Protein AF-K1SWP7-F1 (afdb_monomer_lite)

Organism: NCBI:txid408170

pLDDT: mean 87.49, std 9.08, range [54.44, 95.94]

Secondary structure (DSSP, 8-state):
--HHHHHHHHHHHHHHHHHHHHHHHHHHHHHHHHHTT--HHHHHHHHHHHHHHHHHHHHHHHHHHHTT---HHHHHHHHHHHHHHHHHTGGG-

Foldseek 3Di:
DDPVVVLVVVLLVVLLVLLQVLLVVVVVVVVVCVVDVDDPVRVVVVVVVSVVVSVVSLQVSCCPSPVSDDDVSSVCSSVVSNVVCCVVPVVPD

Radius of gyration: 15.51 Å; chains: 1; bounding box: 34×25×42 Å

InterPro domains:
  IPR019074 Spore cortex biosynthesis protein, YabQ [PF09578] (12-88)
  IPR019074 Spore cortex biosynthesis protein, YabQ [TIGR02893] (5-90)

Sequence (93 aa):
MSPAINEELLVLAMCAYGGLVLMVCYDAIRIFRRVFRASIIRVIVEDVIFWTVAALFIFQIFFKYNYGRPRYYGVIAVLGTMALFEWLVGKRV

Structure (mmCIF, N/CA/C/O backbone):
data_AF-K1SWP7-F1
#
_entry.id   AF-K1SWP7-F1
#
loop_
_atom_site.group_PDB
_atom_site.id
_atom_site.type_symbol
_atom_site.label_atom_id
_atom_site.label_alt_id
_atom_site.label_comp_id
_atom_site.label_asym_id
_atom_site.label_entity_id
_atom_site.label_seq_id
_atom_site.pdbx_PDB_ins_code
_atom_site.Cartn_x
_atom_site.Cartn_y
_atom_site.Cartn_z
_atom_site.occupancy
_atom_site.B_iso_or_equiv
_atom_site.auth_seq_id
_atom_site.auth_comp_id
_atom_site.auth_asym_id
_atom_site.auth_atom_id
_atom_site.pdbx_PDB_model_num
ATOM 1 N N . MET A 1 1 ? 17.456 7.402 -24.526 1.00 58.97 1 MET A N 1
ATOM 2 C CA . MET A 1 1 ? 17.568 6.323 -23.515 1.00 58.97 1 MET A CA 1
ATOM 3 C C . MET A 1 1 ? 17.073 5.023 -24.129 1.00 58.97 1 MET A C 1
ATOM 5 O O . MET A 1 1 ? 16.260 5.107 -25.043 1.00 58.97 1 MET A O 1
ATOM 9 N N . SER A 1 2 ? 17.588 3.856 -23.716 1.00 84.31 2 SER A N 1
ATOM 10 C CA . SER A 1 2 ? 17.151 2.588 -24.320 1.00 84.31 2 SER A CA 1
ATOM 11 C C . SER A 1 2 ? 15.681 2.301 -23.957 1.00 84.31 2 SER A C 1
ATOM 13 O O . SER A 1 2 ? 15.275 2.602 -22.830 1.00 84.31 2 SER A O 1
ATOM 15 N N . PRO A 1 3 ? 14.874 1.732 -24.871 1.00 82.44 3 PRO A N 1
AT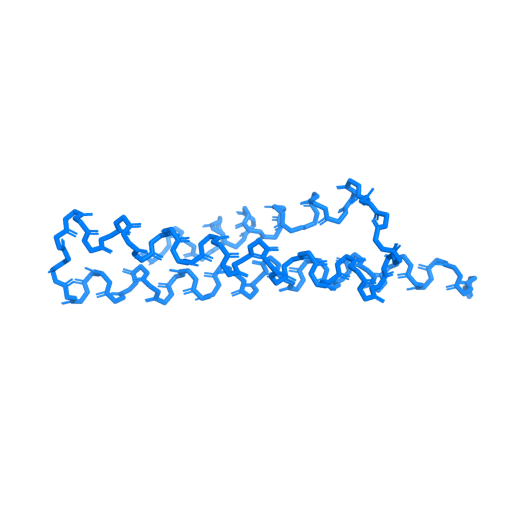OM 16 C CA . PRO A 1 3 ? 13.473 1.399 -24.596 1.00 82.44 3 PRO A CA 1
ATOM 17 C C . PRO A 1 3 ? 13.304 0.500 -23.365 1.00 82.44 3 PRO A C 1
ATOM 19 O O . PRO A 1 3 ? 12.409 0.726 -22.558 1.00 82.44 3 PRO A O 1
ATOM 22 N N . ALA A 1 4 ? 14.232 -0.440 -23.165 1.00 82.19 4 ALA A N 1
ATOM 23 C CA . ALA A 1 4 ? 14.230 -1.343 -22.019 1.00 82.19 4 ALA A CA 1
ATOM 24 C C . ALA A 1 4 ? 14.345 -0.595 -20.679 1.00 82.19 4 ALA A C 1
ATOM 26 O O . ALA A 1 4 ? 13.552 -0.840 -19.779 1.00 82.19 4 ALA A O 1
ATOM 27 N N . ILE A 1 5 ? 15.270 0.367 -20.551 1.00 84.94 5 ILE A N 1
ATOM 28 C CA . ILE A 1 5 ? 15.446 1.137 -19.304 1.00 84.94 5 ILE A CA 1
ATOM 29 C C . ILE A 1 5 ? 14.176 1.931 -18.962 1.00 84.94 5 ILE A C 1
ATOM 31 O O . ILE A 1 5 ? 13.800 2.024 -17.794 1.00 84.94 5 ILE A O 1
ATOM 35 N N . ASN A 1 6 ? 13.492 2.475 -19.972 1.00 87.06 6 ASN A N 1
ATOM 36 C CA . ASN A 1 6 ? 12.247 3.212 -19.763 1.00 87.06 6 ASN A CA 1
ATOM 37 C C . ASN A 1 6 ? 11.120 2.310 -19.239 1.00 87.06 6 ASN A C 1
ATOM 39 O O . ASN A 1 6 ? 10.370 2.730 -18.359 1.00 87.06 6 ASN A O 1
ATOM 43 N N . GLU A 1 7 ? 11.006 1.078 -19.739 1.00 85.44 7 GLU A N 1
ATOM 44 C CA . GLU A 1 7 ? 10.022 0.111 -19.241 1.00 85.44 7 GLU A CA 1
ATOM 45 C C . GLU A 1 7 ? 10.299 -0.284 -17.786 1.00 85.44 7 GLU A C 1
ATOM 47 O O . GLU A 1 7 ? 9.384 -0.305 -16.961 1.00 85.44 7 GLU A O 1
ATOM 52 N N . GLU A 1 8 ? 11.563 -0.533 -17.430 1.00 86.44 8 GLU A N 1
ATOM 53 C CA . GLU A 1 8 ? 11.930 -0.878 -16.052 1.00 86.44 8 GLU A CA 1
ATOM 54 C C . GLU A 1 8 ? 11.672 0.269 -15.074 1.00 86.44 8 GLU A C 1
ATOM 56 O O . GLU A 1 8 ? 11.181 0.039 -13.964 1.00 86.44 8 GLU A O 1
ATOM 61 N N . LEU A 1 9 ? 11.952 1.504 -15.498 1.00 89.75 9 LEU A N 1
ATOM 62 C CA . LEU A 1 9 ? 11.662 2.704 -14.722 1.00 89.75 9 LEU A CA 1
ATOM 63 C C . LEU A 1 9 ? 10.152 2.905 -14.542 1.00 89.75 9 LEU A C 1
ATOM 65 O O . LEU A 1 9 ? 9.707 3.273 -13.454 1.00 89.75 9 LEU A O 1
ATOM 69 N N . LEU A 1 10 ? 9.354 2.622 -15.575 1.00 90.31 10 LEU A N 1
ATOM 70 C CA . LEU A 1 10 ? 7.897 2.697 -15.502 1.00 90.31 10 LEU A CA 1
ATOM 71 C C . LEU A 1 10 ? 7.339 1.667 -14.516 1.00 90.31 10 LEU A C 1
ATOM 73 O O . LEU A 1 10 ? 6.499 2.018 -13.690 1.00 90.31 10 LEU A O 1
ATOM 77 N N . VAL A 1 11 ? 7.834 0.425 -14.542 1.00 89.12 11 VAL A N 1
ATOM 78 C CA . VAL A 1 11 ? 7.491 -0.590 -13.530 1.00 89.12 11 VAL A CA 1
ATOM 79 C C . VAL A 1 11 ? 7.798 -0.065 -12.132 1.00 89.12 11 VAL A C 1
ATOM 81 O O . VAL A 1 11 ? 6.948 -0.146 -11.250 1.00 89.12 11 VAL A O 1
ATOM 84 N N . LEU A 1 12 ? 9.008 0.462 -11.921 1.00 91.50 12 LEU A N 1
ATOM 85 C CA . LEU A 1 12 ? 9.437 0.963 -10.618 1.00 91.50 12 LEU A CA 1
ATOM 86 C C . LEU A 1 12 ? 8.506 2.078 -10.120 1.00 91.50 12 LEU A C 1
ATOM 88 O O . LEU A 1 12 ? 8.053 2.037 -8.976 1.00 91.50 12 LEU A O 1
ATOM 92 N N . ALA A 1 13 ? 8.171 3.029 -10.995 1.00 92.81 13 ALA A N 1
ATOM 93 C CA . ALA A 1 13 ? 7.248 4.116 -10.695 1.00 92.81 13 ALA A CA 1
ATOM 94 C C . ALA A 1 13 ? 5.835 3.601 -10.373 1.00 92.81 13 ALA A C 1
ATOM 96 O O . ALA A 1 13 ? 5.223 4.062 -9.412 1.00 92.81 13 ALA A O 1
ATOM 97 N N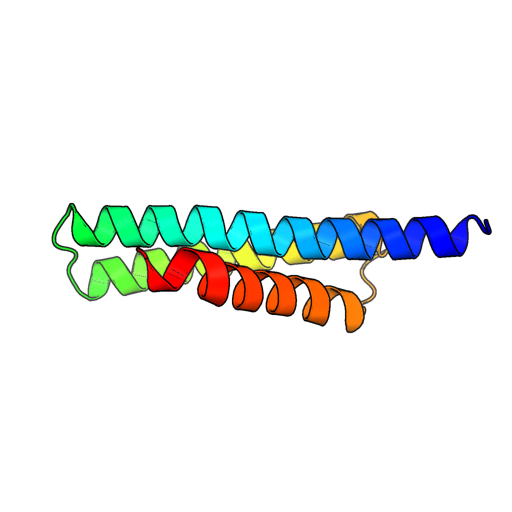 . MET A 1 14 ? 5.330 2.614 -11.119 1.00 93.31 14 MET A N 1
ATOM 98 C CA . MET A 1 14 ? 4.020 2.000 -10.870 1.00 93.31 14 MET A CA 1
ATOM 99 C C . MET A 1 14 ? 3.985 1.220 -9.552 1.00 93.31 14 MET A C 1
ATOM 101 O O . MET A 1 14 ? 2.989 1.274 -8.838 1.00 93.31 14 MET A O 1
ATOM 105 N N . CYS A 1 15 ? 5.070 0.532 -9.193 1.00 93.00 15 CYS A N 1
ATOM 106 C CA . CYS A 1 15 ? 5.209 -0.133 -7.899 1.00 93.00 15 CYS A CA 1
ATOM 107 C C . CYS A 1 15 ? 5.225 0.878 -6.741 1.00 93.00 15 CYS A C 1
ATOM 109 O O . CYS A 1 15 ? 4.489 0.703 -5.772 1.00 93.00 15 CYS A O 1
ATOM 111 N N . ALA A 1 16 ? 5.997 1.962 -6.857 1.00 94.56 16 ALA A N 1
ATOM 112 C CA . ALA A 1 16 ? 6.003 3.037 -5.863 1.00 94.56 16 ALA A CA 1
ATOM 113 C C . ALA A 1 16 ? 4.612 3.686 -5.726 1.00 94.56 16 ALA A C 1
ATOM 115 O O . ALA A 1 16 ? 4.088 3.830 -4.622 1.00 94.56 16 ALA A O 1
ATOM 116 N N . TYR A 1 17 ? 3.963 3.998 -6.852 1.00 94.69 17 TYR A N 1
ATOM 117 C CA . TYR A 1 17 ? 2.590 4.501 -6.878 1.00 94.69 17 TYR A CA 1
ATOM 118 C C . TYR A 1 17 ? 1.611 3.525 -6.215 1.00 94.69 17 TYR A C 1
ATOM 120 O O . TYR A 1 17 ? 0.777 3.936 -5.411 1.00 94.69 17 TYR A O 1
ATOM 128 N N . GLY A 1 18 ? 1.746 2.226 -6.485 1.00 94.44 18 GLY A N 1
ATOM 129 C CA . GLY A 1 18 ? 0.932 1.195 -5.854 1.00 94.44 18 GLY A CA 1
ATOM 130 C C . GLY A 1 18 ? 1.076 1.191 -4.331 1.00 94.44 18 GLY A C 1
ATOM 131 O O . GLY A 1 18 ? 0.067 1.193 -3.631 1.00 94.44 18 GLY A O 1
ATOM 132 N N . GLY A 1 19 ? 2.306 1.276 -3.813 1.00 94.25 19 GLY A N 1
ATOM 133 C CA . GLY A 1 19 ? 2.561 1.400 -2.373 1.00 94.25 19 GLY A CA 1
ATOM 134 C C . GLY A 1 19 ? 1.920 2.646 -1.753 1.00 94.25 19 GLY A C 1
ATOM 135 O O . GLY A 1 19 ? 1.341 2.564 -0.671 1.00 94.25 19 GLY A O 1
ATOM 136 N N . LEU A 1 20 ? 1.952 3.782 -2.458 1.00 94.94 20 LEU A N 1
ATOM 137 C CA . LEU A 1 20 ? 1.291 5.014 -2.020 1.00 94.94 20 LEU A CA 1
ATOM 138 C C . LEU A 1 20 ? -0.231 4.842 -1.921 1.00 94.94 20 LEU A C 1
ATOM 140 O O . LEU A 1 20 ? -0.823 5.184 -0.899 1.00 94.94 20 LEU A O 1
ATOM 144 N N . VAL A 1 21 ? -0.858 4.297 -2.969 1.00 95.19 21 VAL A N 1
ATOM 145 C CA . VAL A 1 21 ? -2.308 4.050 -3.011 1.00 95.19 21 VAL A CA 1
ATOM 146 C C . VAL A 1 21 ? -2.729 3.130 -1.868 1.00 95.19 21 VAL A C 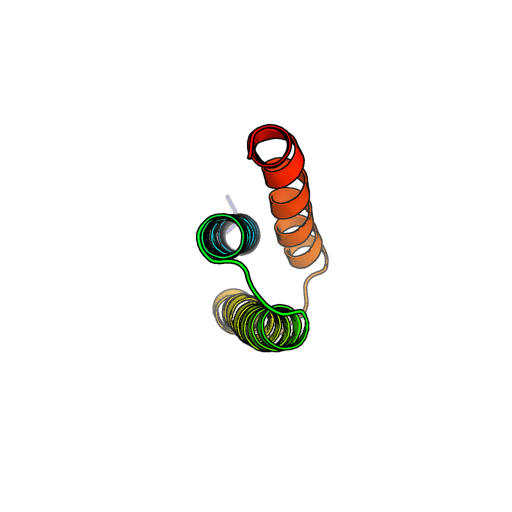1
ATOM 148 O O . VAL A 1 21 ? -3.699 3.432 -1.175 1.00 95.19 21 VAL A O 1
ATOM 151 N N . LEU A 1 22 ? -1.970 2.055 -1.619 1.00 94.69 22 LEU A N 1
ATOM 152 C CA . LEU A 1 22 ? -2.238 1.150 -0.503 1.00 94.69 22 LEU A CA 1
ATOM 153 C C . LEU A 1 22 ? -2.235 1.880 0.838 1.00 94.69 22 LEU A C 1
ATOM 155 O O . LEU A 1 22 ? -3.169 1.705 1.617 1.00 94.69 22 LEU A O 1
ATOM 159 N N . MET A 1 23 ? -1.235 2.722 1.100 1.00 94.31 23 MET A N 1
ATOM 160 C CA . MET A 1 23 ? -1.171 3.452 2.366 1.00 94.31 23 MET A CA 1
ATOM 161 C C . MET A 1 23 ? -2.318 4.441 2.536 1.00 94.31 23 MET A C 1
ATOM 163 O O . MET A 1 23 ? -2.917 4.482 3.605 1.00 94.31 23 MET A O 1
ATOM 167 N N . VAL A 1 24 ? -2.675 5.189 1.489 1.00 93.12 24 VAL A N 1
ATOM 168 C CA . VAL A 1 24 ? -3.807 6.127 1.544 1.00 93.12 24 VAL A CA 1
ATOM 169 C C . VAL A 1 24 ? -5.115 5.386 1.843 1.00 93.12 24 VAL A C 1
ATOM 171 O O . VAL A 1 24 ? -5.894 5.817 2.695 1.00 93.12 24 VAL A O 1
ATOM 174 N N . CYS A 1 25 ? -5.352 4.248 1.187 1.00 93.56 25 CYS A N 1
ATOM 175 C CA . CYS A 1 25 ? -6.527 3.421 1.455 1.00 93.56 25 CYS A CA 1
ATOM 176 C C . CYS A 1 25 ? -6.508 2.827 2.873 1.00 93.56 25 CYS A C 1
ATOM 178 O O . CYS A 1 25 ? -7.544 2.807 3.539 1.00 93.56 25 CYS A O 1
ATOM 180 N N . TYR A 1 26 ? -5.349 2.369 3.351 1.00 92.81 26 TYR A N 1
ATOM 181 C CA . TYR A 1 26 ? -5.216 1.804 4.693 1.00 92.81 26 TYR A CA 1
ATOM 182 C C . TYR A 1 26 ? -5.433 2.855 5.788 1.00 92.81 26 TYR A C 1
ATOM 184 O O . TYR A 1 26 ? -6.128 2.594 6.771 1.00 92.81 26 TYR A O 1
ATOM 192 N N . ASP A 1 27 ? -4.915 4.068 5.600 1.00 91.81 27 ASP A N 1
ATOM 193 C CA . ASP A 1 27 ? -5.130 5.180 6.525 1.00 91.81 27 ASP A CA 1
ATOM 194 C C . ASP A 1 27 ? -6.599 5.595 6.594 1.00 91.81 27 ASP A C 1
ATOM 196 O O . ASP A 1 27 ? -7.104 5.858 7.686 1.00 91.81 27 ASP A O 1
ATOM 200 N N . ALA A 1 28 ? -7.330 5.569 5.476 1.00 90.44 28 ALA A N 1
ATOM 201 C CA . ALA A 1 28 ? -8.774 5.792 5.502 1.00 90.44 28 ALA A CA 1
ATOM 202 C C . ALA A 1 28 ? -9.475 4.774 6.421 1.00 90.44 28 ALA A C 1
ATOM 204 O O . ALA A 1 28 ? -10.268 5.160 7.281 1.00 90.44 28 ALA A O 1
ATOM 205 N N . ILE A 1 29 ? -9.128 3.486 6.313 1.00 90.56 29 ILE A N 1
ATOM 206 C CA . ILE A 1 29 ? -9.656 2.429 7.191 1.00 90.56 29 ILE A CA 1
ATOM 207 C C . ILE A 1 29 ? -9.280 2.700 8.657 1.00 90.56 29 ILE A C 1
ATOM 209 O O . ILE A 1 29 ? -10.142 2.624 9.537 1.00 90.56 29 ILE A O 1
ATOM 213 N N . ARG A 1 30 ? -8.025 3.076 8.939 1.00 89.00 30 ARG A N 1
ATOM 214 C CA . ARG A 1 30 ? -7.576 3.452 10.293 1.00 89.00 30 ARG A CA 1
ATOM 215 C C . ARG A 1 30 ? -8.400 4.611 10.866 1.00 89.00 30 ARG A C 1
ATOM 217 O O . ARG A 1 30 ? -8.828 4.531 12.017 1.00 89.00 30 ARG A O 1
ATOM 224 N N . ILE A 1 31 ? -8.674 5.650 10.076 1.00 89.69 31 ILE A N 1
ATOM 225 C CA . ILE A 1 31 ? -9.509 6.791 10.484 1.00 89.69 31 ILE A CA 1
ATOM 226 C C . ILE A 1 31 ? -10.938 6.322 10.787 1.00 89.69 31 ILE A C 1
ATOM 228 O O . ILE A 1 31 ? -11.471 6.636 11.853 1.00 89.69 31 ILE A O 1
ATOM 232 N N . PHE A 1 32 ? -11.541 5.500 9.922 1.00 87.69 32 PHE A N 1
ATOM 233 C CA . PHE A 1 32 ? -12.875 4.938 10.164 1.00 87.69 32 PHE A CA 1
ATOM 234 C C . PHE A 1 32 ? -12.951 4.113 11.457 1.00 87.69 32 PHE A C 1
ATOM 236 O O . PHE A 1 32 ? -13.960 4.180 12.161 1.00 87.69 32 PHE A O 1
ATOM 243 N N . ARG A 1 33 ? -11.891 3.379 11.820 1.00 87.38 33 ARG A N 1
ATOM 244 C CA . ARG A 1 33 ? -11.814 2.633 13.094 1.00 87.38 33 ARG A CA 1
ATOM 245 C C . ARG A 1 33 ? -11.731 3.535 14.323 1.00 87.38 33 ARG A C 1
ATOM 247 O O . ARG A 1 33 ? -12.193 3.144 15.392 1.00 87.38 33 ARG A O 1
ATOM 254 N N . ARG A 1 34 ? -11.140 4.726 14.195 1.00 85.00 34 ARG A N 1
ATOM 255 C CA . ARG A 1 34 ? -11.096 5.710 15.288 1.00 85.00 34 ARG A CA 1
ATOM 256 C C . ARG A 1 34 ? -12.439 6.403 15.480 1.00 85.00 34 ARG A C 1
ATOM 258 O O . ARG A 1 34 ? -12.842 6.626 16.616 1.00 85.00 34 ARG A O 1
ATOM 265 N N . VAL A 1 35 ? -13.133 6.708 14.383 1.00 87.88 35 VAL A N 1
ATOM 266 C CA . VAL A 1 35 ? -14.453 7.357 14.414 1.00 87.88 35 VAL A CA 1
ATOM 267 C C . VAL A 1 35 ? -15.530 6.399 14.931 1.00 87.88 35 VAL A C 1
ATOM 269 O O . VAL A 1 35 ? -16.334 6.768 15.784 1.00 87.88 35 VAL A O 1
ATOM 272 N N . PHE A 1 36 ? -15.529 5.151 14.463 1.00 84.38 36 PHE A N 1
ATOM 273 C CA . PHE A 1 36 ? -16.488 4.131 14.879 1.00 84.38 36 PHE A CA 1
ATOM 274 C C . PHE A 1 36 ? -15.781 3.076 15.719 1.00 84.38 36 PHE A C 1
ATOM 276 O O . PHE A 1 36 ? -15.008 2.301 15.161 1.00 84.38 36 PHE A O 1
ATOM 283 N N . ARG A 1 37 ? -16.084 2.993 17.027 1.00 79.75 37 ARG A N 1
ATOM 284 C CA . ARG A 1 37 ? -15.553 1.947 17.926 1.00 79.75 37 ARG A CA 1
ATOM 285 C C . ARG A 1 37 ? -15.716 0.565 17.281 1.00 79.75 37 ARG A C 1
ATOM 287 O O . ARG A 1 37 ? -16.814 0.014 17.241 1.00 79.75 37 ARG A O 1
ATOM 294 N N . ALA A 1 38 ? -14.624 0.029 16.745 1.00 78.75 38 ALA A N 1
ATOM 295 C CA . ALA A 1 38 ? -14.609 -1.263 16.079 1.00 78.75 38 ALA A CA 1
ATOM 296 C C . ALA A 1 38 ? -14.321 -2.368 17.101 1.00 78.75 38 ALA A C 1
ATOM 298 O O . ALA A 1 38 ? -13.408 -2.250 17.917 1.00 78.75 38 ALA A O 1
ATOM 299 N N . SER A 1 39 ? -15.096 -3.452 17.056 1.00 87.88 39 SER A N 1
ATOM 300 C CA . SER A 1 39 ? -14.764 -4.676 17.786 1.00 87.88 39 SER A CA 1
ATOM 301 C C . SER A 1 39 ? -13.553 -5.360 17.144 1.00 87.88 39 SER A C 1
ATOM 303 O O . SER A 1 39 ? -13.305 -5.207 15.947 1.00 87.88 39 SER A O 1
ATOM 305 N N . ILE A 1 40 ? -12.817 -6.159 17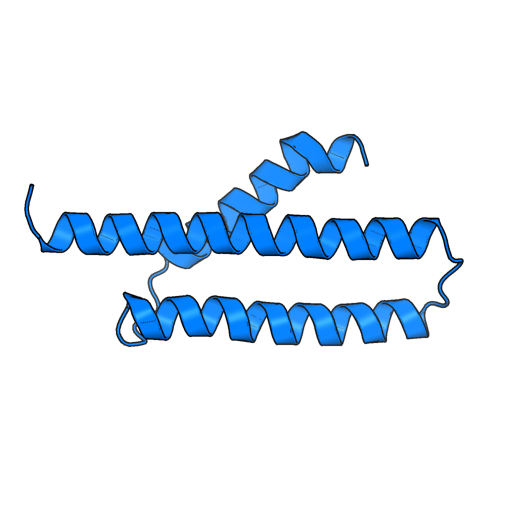.921 1.00 88.94 40 ILE A N 1
ATOM 306 C CA . ILE A 1 40 ? -11.629 -6.880 17.433 1.00 88.94 40 ILE A CA 1
ATOM 307 C C . ILE A 1 40 ? -11.930 -7.743 16.195 1.00 88.94 40 ILE A C 1
ATOM 309 O O . ILE A 1 40 ? -11.144 -7.777 15.255 1.00 88.94 40 ILE A O 1
ATOM 313 N N . ILE A 1 41 ? -13.112 -8.367 16.147 1.00 90.50 41 ILE A N 1
ATOM 314 C CA . ILE A 1 41 ? -13.550 -9.197 15.017 1.00 90.50 41 ILE A CA 1
ATOM 315 C C . ILE A 1 41 ? -13.685 -8.353 13.745 1.00 90.50 41 ILE A C 1
ATOM 317 O O . ILE A 1 41 ? -13.217 -8.760 12.685 1.00 90.50 41 ILE A O 1
ATOM 321 N N . ARG A 1 42 ? -14.276 -7.155 13.845 1.00 90.06 42 ARG A N 1
ATOM 322 C CA . ARG A 1 42 ? -14.422 -6.242 12.705 1.00 90.06 42 ARG A CA 1
ATOM 323 C C . ARG A 1 42 ? -13.059 -5.810 12.162 1.00 90.06 42 ARG A C 1
ATOM 325 O O . ARG A 1 42 ? -12.877 -5.805 10.951 1.00 90.06 42 ARG A O 1
ATOM 332 N N . VAL A 1 43 ? -12.108 -5.499 13.045 1.00 91.50 43 VAL A N 1
ATOM 333 C CA . VAL A 1 43 ? -10.739 -5.125 12.654 1.00 91.50 43 VAL A CA 1
ATOM 334 C C . VAL A 1 43 ? -10.067 -6.251 11.867 1.00 91.50 43 VAL A C 1
ATOM 336 O O . VAL A 1 43 ? -9.531 -5.998 10.792 1.00 91.50 43 VAL A O 1
ATOM 339 N N . ILE A 1 44 ? -10.157 -7.492 12.357 1.00 92.31 44 ILE A N 1
ATOM 340 C CA . ILE A 1 44 ? -9.570 -8.664 11.689 1.00 92.31 44 ILE A CA 1
ATOM 341 C C . ILE A 1 44 ? -10.179 -8.861 10.297 1.00 92.31 44 ILE A C 1
ATOM 343 O O . ILE A 1 44 ? -9.448 -9.053 9.329 1.00 92.31 44 ILE A O 1
ATOM 347 N N . VAL A 1 45 ? -11.509 -8.797 10.180 1.00 93.00 45 VAL A N 1
ATOM 348 C CA . VAL A 1 45 ? -12.202 -8.973 8.893 1.00 93.00 45 VAL A CA 1
ATOM 349 C C . VAL A 1 45 ? -11.796 -7.885 7.898 1.00 93.00 45 VAL A C 1
ATOM 351 O O . VAL A 1 45 ? -11.452 -8.197 6.760 1.00 93.00 45 VAL A O 1
ATOM 354 N N . GLU A 1 46 ? -11.793 -6.620 8.325 1.00 92.12 46 GLU A N 1
ATOM 355 C CA . GLU A 1 46 ? -11.366 -5.497 7.486 1.00 92.12 46 GLU A CA 1
ATOM 356 C C . GLU A 1 46 ? -9.908 -5.651 7.024 1.00 92.12 46 GLU A C 1
ATOM 358 O O . GLU A 1 46 ? -9.626 -5.435 5.847 1.00 92.12 46 GLU A O 1
ATOM 363 N N . ASP A 1 47 ? -8.996 -6.062 7.911 1.00 93.12 47 ASP A N 1
ATOM 364 C CA . ASP A 1 47 ? -7.585 -6.272 7.570 1.00 93.12 47 ASP A CA 1
ATOM 365 C C . ASP A 1 47 ? -7.406 -7.421 6.574 1.00 93.12 47 ASP A C 1
ATOM 367 O O . ASP A 1 47 ? -6.700 -7.263 5.581 1.00 93.12 47 ASP A O 1
ATOM 371 N N . VAL A 1 48 ? -8.062 -8.566 6.783 1.00 95.19 48 VAL A N 1
ATOM 372 C CA . VAL A 1 48 ? -7.964 -9.710 5.859 1.00 95.19 48 VAL A CA 1
ATOM 373 C C . VAL A 1 48 ? -8.454 -9.327 4.465 1.00 95.19 48 VAL A C 1
ATOM 375 O O . VAL A 1 48 ? -7.790 -9.635 3.471 1.00 95.19 48 VAL A O 1
ATOM 378 N N . ILE A 1 49 ? -9.586 -8.623 4.382 1.00 95.06 49 ILE A N 1
ATOM 379 C CA . ILE A 1 49 ? -10.126 -8.142 3.107 1.00 95.06 49 ILE A CA 1
ATOM 380 C C . ILE A 1 49 ? -9.139 -7.167 2.463 1.00 95.06 49 ILE A C 1
ATOM 382 O O . ILE A 1 49 ? -8.785 -7.336 1.294 1.00 95.06 49 ILE A O 1
ATOM 386 N N . PHE A 1 50 ? -8.659 -6.183 3.226 1.00 94.62 50 PHE A N 1
ATOM 387 C CA . PHE A 1 50 ? -7.736 -5.172 2.730 1.00 94.62 50 PHE A CA 1
ATOM 388 C C . PHE A 1 50 ? -6.445 -5.792 2.192 1.00 94.62 50 PHE A C 1
ATOM 390 O O . PHE A 1 50 ? -6.078 -5.531 1.049 1.00 94.62 50 PHE A O 1
ATOM 397 N N . TRP A 1 51 ? -5.783 -6.655 2.965 1.00 95.19 51 TRP A N 1
ATOM 398 C CA . TRP A 1 51 ? -4.524 -7.278 2.556 1.00 95.19 51 TRP A CA 1
ATOM 399 C C . TRP A 1 51 ? -4.695 -8.223 1.366 1.00 95.19 51 TRP A C 1
ATOM 401 O O . TRP A 1 51 ? -3.813 -8.287 0.511 1.00 95.19 51 TRP A O 1
ATOM 411 N N . THR A 1 52 ? -5.842 -8.898 1.252 1.00 95.94 52 THR A N 1
ATOM 412 C CA . THR A 1 52 ? -6.157 -9.732 0.081 1.00 95.94 52 THR A CA 1
ATOM 413 C C . THR A 1 52 ? -6.293 -8.876 -1.178 1.00 95.94 52 THR A C 1
ATOM 415 O O . THR A 1 52 ? -5.660 -9.159 -2.196 1.00 95.94 52 THR A O 1
ATOM 418 N N . VAL A 1 53 ? -7.071 -7.790 -1.112 1.00 95.38 53 VAL A N 1
ATOM 419 C CA . VAL A 1 53 ? -7.236 -6.855 -2.237 1.00 95.38 53 VAL A CA 1
ATOM 420 C C . VAL A 1 53 ? -5.912 -6.170 -2.579 1.00 95.38 53 VAL A C 1
ATOM 422 O O . VAL A 1 53 ? -5.576 -6.049 -3.756 1.00 95.38 53 VAL A O 1
ATOM 425 N N . ALA A 1 54 ? -5.130 -5.781 -1.572 1.00 93.94 54 ALA A N 1
ATOM 426 C CA . ALA A 1 54 ? -3.818 -5.174 -1.744 1.00 93.94 54 ALA A CA 1
ATOM 427 C C . ALA A 1 54 ? -2.850 -6.109 -2.476 1.00 93.94 54 ALA A C 1
ATOM 429 O O . ALA A 1 54 ? -2.194 -5.693 -3.433 1.00 93.94 54 ALA A O 1
ATOM 430 N N . ALA A 1 55 ? -2.801 -7.383 -2.074 1.00 92.88 55 ALA A N 1
ATOM 431 C CA . ALA A 1 55 ? -1.995 -8.389 -2.748 1.00 92.88 55 ALA A CA 1
ATOM 432 C C . ALA A 1 55 ? -2.419 -8.530 -4.215 1.00 92.88 55 ALA A C 1
ATOM 434 O O . ALA A 1 55 ? -1.575 -8.405 -5.102 1.00 92.88 55 ALA A O 1
ATOM 435 N N . LEU A 1 56 ? -3.718 -8.708 -4.488 1.00 93.50 56 LEU A N 1
ATOM 436 C CA . LEU A 1 56 ? -4.235 -8.813 -5.857 1.00 93.50 56 LEU A CA 1
ATOM 437 C C . LEU A 1 56 ? -3.884 -7.580 -6.699 1.00 93.50 56 LEU A C 1
ATOM 439 O O . LEU A 1 56 ? -3.408 -7.726 -7.821 1.00 93.50 56 LEU A O 1
ATOM 443 N N . PHE A 1 57 ? -4.057 -6.377 -6.156 1.00 92.38 57 PHE A N 1
ATOM 444 C CA . PHE A 1 57 ? -3.725 -5.123 -6.829 1.00 92.38 57 PHE A CA 1
ATOM 445 C C . PHE A 1 57 ? -2.237 -5.031 -7.200 1.00 92.38 57 PHE A C 1
ATOM 447 O O . PHE A 1 57 ? -1.901 -4.744 -8.350 1.00 92.38 57 PHE A O 1
ATOM 454 N N . ILE A 1 58 ? -1.335 -5.339 -6.265 1.00 90.38 58 ILE A N 1
ATOM 455 C CA . ILE A 1 58 ? 0.110 -5.337 -6.529 1.00 90.38 58 ILE A CA 1
ATOM 456 C C . ILE A 1 58 ? 0.491 -6.429 -7.539 1.00 90.38 58 ILE A C 1
ATOM 458 O O . ILE A 1 58 ? 1.269 -6.171 -8.460 1.00 90.38 58 ILE A O 1
ATOM 462 N N . PHE A 1 59 ? -0.093 -7.626 -7.437 1.00 89.00 59 PHE A N 1
ATOM 463 C CA . PHE A 1 59 ? 0.114 -8.691 -8.422 1.00 89.00 59 PHE A CA 1
ATOM 464 C C . PHE A 1 59 ? -0.335 -8.274 -9.827 1.00 89.00 59 PHE A C 1
ATOM 466 O O . PHE A 1 59 ? 0.374 -8.553 -10.792 1.00 89.00 59 PHE A O 1
ATOM 473 N N . GLN A 1 60 ? -1.454 -7.556 -9.965 1.00 88.50 60 GLN A N 1
ATOM 474 C CA . GLN A 1 60 ? -1.913 -7.032 -11.258 1.00 88.50 60 GLN A CA 1
ATOM 475 C C . GLN A 1 60 ? -0.901 -6.062 -11.886 1.00 88.50 60 GLN A C 1
ATOM 477 O O . GLN A 1 60 ? -0.664 -6.122 -13.094 1.00 88.50 60 GLN A O 1
ATOM 482 N N . ILE A 1 61 ? -0.243 -5.217 -11.083 1.00 86.88 61 ILE A N 1
ATOM 483 C CA . ILE A 1 61 ? 0.842 -4.342 -11.563 1.00 86.88 61 ILE A CA 1
ATOM 484 C C . ILE A 1 61 ? 2.004 -5.186 -12.112 1.00 86.88 61 ILE A C 1
ATOM 486 O O . ILE A 1 61 ? 2.501 -4.910 -13.208 1.00 86.88 61 ILE A O 1
ATOM 490 N N . PHE A 1 62 ? 2.400 -6.250 -11.406 1.00 84.75 62 PHE A N 1
ATOM 491 C CA . PHE A 1 62 ? 3.455 -7.157 -11.871 1.00 84.75 62 PHE A CA 1
ATOM 492 C C . PHE A 1 62 ? 3.075 -7.931 -13.142 1.00 84.75 62 PHE A C 1
ATOM 494 O O . PHE A 1 62 ? 3.917 -8.103 -14.024 1.00 84.75 62 PHE A O 1
ATOM 501 N N . PHE A 1 63 ? 1.824 -8.369 -13.287 1.00 83.94 63 PHE A N 1
ATOM 502 C CA . PHE A 1 63 ? 1.375 -9.031 -14.513 1.00 83.94 63 PHE A CA 1
ATOM 503 C C . PHE A 1 63 ? 1.370 -8.081 -15.709 1.00 83.94 63 PHE A C 1
ATOM 505 O O . PHE A 1 63 ? 1.885 -8.436 -16.768 1.00 83.94 63 PHE A O 1
ATOM 512 N N . LYS A 1 64 ? 0.844 -6.864 -15.533 1.00 82.56 64 LYS A N 1
ATOM 513 C CA . LYS A 1 64 ? 0.670 -5.900 -16.625 1.00 82.56 64 LYS A CA 1
ATOM 514 C C . LYS A 1 64 ? 1.989 -5.350 -17.158 1.00 82.56 64 LYS A C 1
ATOM 516 O O . LYS A 1 64 ? 2.147 -5.231 -18.367 1.00 82.56 64 LYS A O 1
ATOM 521 N N . TYR A 1 65 ? 2.913 -4.994 -16.269 1.00 77.88 65 TYR A N 1
ATOM 522 C CA . TYR A 1 65 ? 4.141 -4.294 -16.661 1.00 77.88 65 TYR A CA 1
ATOM 523 C C . TYR A 1 65 ? 5.384 -5.182 -16.644 1.00 77.88 65 TYR A C 1
ATOM 525 O O . TYR A 1 65 ? 6.457 -4.738 -17.038 1.00 77.88 65 TYR A O 1
ATOM 533 N N . ASN A 1 66 ? 5.267 -6.425 -16.170 1.00 75.00 66 ASN A N 1
ATOM 534 C CA . ASN A 1 66 ? 6.424 -7.285 -15.953 1.00 75.00 66 ASN A CA 1
ATOM 535 C C . ASN A 1 66 ? 6.282 -8.714 -16.479 1.00 75.00 66 ASN A C 1
ATOM 537 O O . ASN A 1 66 ? 7.089 -9.580 -16.135 1.00 75.00 66 ASN A O 1
ATOM 541 N N . TYR A 1 67 ? 5.258 -8.978 -17.296 1.00 75.69 67 TYR A N 1
ATOM 542 C CA . TYR A 1 67 ? 4.974 -10.307 -17.849 1.00 75.69 67 TYR A CA 1
ATOM 543 C C . TYR A 1 67 ? 4.930 -11.409 -16.768 1.00 75.69 67 TYR A C 1
ATOM 545 O O . TYR A 1 67 ? 5.273 -12.561 -17.027 1.00 75.69 67 TYR A O 1
ATOM 553 N N . GLY A 1 68 ? 4.568 -11.052 -15.528 1.00 62.91 68 GLY A N 1
ATOM 554 C CA . GLY A 1 68 ? 4.515 -11.979 -14.396 1.00 62.91 68 GLY A CA 1
ATOM 555 C C . GLY A 1 68 ? 5.871 -12.402 -13.816 1.00 62.91 68 GLY A C 1
ATOM 556 O O . GLY A 1 68 ? 5.895 -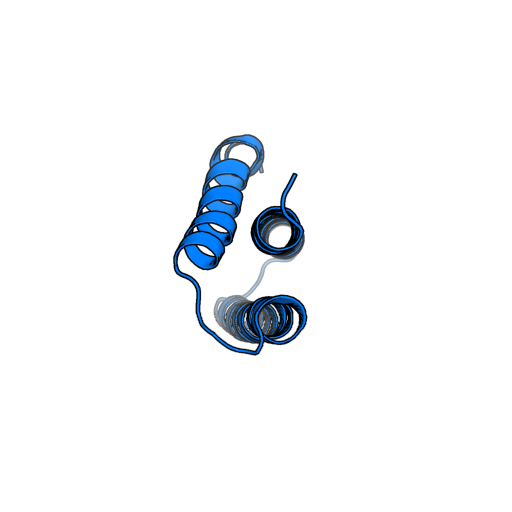13.280 -12.958 1.00 62.91 68 GLY A O 1
ATOM 557 N N . ARG A 1 69 ? 7.001 -11.802 -14.224 1.00 70.62 69 ARG A N 1
ATOM 558 C CA . ARG A 1 69 ? 8.298 -12.053 -13.574 1.00 70.62 69 ARG A CA 1
ATOM 559 C C . ARG A 1 69 ? 8.413 -11.222 -12.289 1.00 70.62 69 ARG A C 1
ATOM 561 O O . ARG A 1 69 ? 8.426 -9.991 -12.373 1.00 70.62 69 ARG A O 1
ATOM 568 N N . PRO A 1 70 ? 8.523 -11.850 -11.102 1.00 63.69 70 PRO A N 1
ATOM 569 C CA . PRO A 1 70 ? 8.697 -11.107 -9.864 1.00 63.69 70 PRO A CA 1
ATOM 570 C C . PRO A 1 70 ? 10.058 -10.413 -9.880 1.00 63.69 70 PRO A C 1
ATOM 572 O O . PRO A 1 70 ? 11.099 -11.059 -9.991 1.00 63.69 70 PRO A O 1
ATOM 575 N N . ARG A 1 71 ? 10.053 -9.083 -9.775 1.00 76.62 71 ARG A N 1
ATOM 576 C CA . ARG A 1 71 ? 11.275 -8.281 -9.690 1.00 76.62 71 ARG A CA 1
ATOM 577 C C . ARG A 1 71 ? 11.404 -7.693 -8.294 1.00 76.62 71 ARG A C 1
ATOM 579 O O . ARG A 1 71 ? 10.562 -6.901 -7.870 1.00 76.62 71 ARG A O 1
ATOM 586 N N . TYR A 1 72 ? 12.480 -8.058 -7.596 1.00 81.81 72 TYR A N 1
ATOM 587 C CA . TYR A 1 72 ? 12.719 -7.657 -6.205 1.00 81.81 72 TYR A CA 1
ATOM 588 C C . TYR A 1 72 ? 12.723 -6.139 -6.010 1.00 81.81 72 TYR A C 1
ATOM 590 O O . TYR A 1 72 ? 12.211 -5.654 -5.005 1.00 81.81 72 TYR A O 1
ATOM 598 N N . TYR A 1 73 ? 13.208 -5.374 -6.992 1.00 85.81 73 TYR A N 1
ATOM 599 C CA . TYR A 1 73 ? 13.191 -3.912 -6.915 1.00 85.81 73 TYR A CA 1
ATOM 600 C C . TYR A 1 73 ? 11.770 -3.326 -6.864 1.00 85.81 73 TYR A C 1
ATOM 602 O O . TYR A 1 73 ? 11.568 -2.288 -6.244 1.00 85.81 73 TYR A O 1
ATOM 610 N N . GLY A 1 74 ? 10.773 -3.985 -7.468 1.00 87.44 74 GLY A N 1
ATOM 611 C CA . GLY A 1 74 ? 9.379 -3.541 -7.412 1.00 87.44 74 GLY A CA 1
ATOM 612 C C . GLY A 1 74 ? 8.784 -3.740 -6.020 1.00 87.44 74 GLY A C 1
ATOM 613 O O . GLY A 1 74 ? 8.102 -2.862 -5.503 1.00 87.44 74 GLY A O 1
ATOM 614 N N . VAL A 1 75 ? 9.118 -4.858 -5.369 1.00 88.62 75 VAL A N 1
ATOM 615 C CA . VAL A 1 75 ? 8.732 -5.123 -3.974 1.00 88.62 75 VAL A CA 1
ATOM 616 C C . VAL A 1 75 ? 9.390 -4.112 -3.035 1.00 88.62 75 VAL A C 1
ATOM 618 O O . VAL A 1 75 ? 8.716 -3.537 -2.183 1.00 88.62 75 VAL A O 1
ATOM 621 N N . ILE A 1 76 ? 10.683 -3.837 -3.232 1.00 93.19 76 ILE A N 1
ATOM 622 C CA . ILE A 1 76 ? 11.412 -2.812 -2.473 1.00 93.19 76 ILE A CA 1
ATOM 623 C C . ILE A 1 76 ? 10.778 -1.433 -2.680 1.00 93.19 76 ILE A C 1
ATOM 625 O O . ILE A 1 76 ? 10.643 -0.691 -1.714 1.00 93.19 76 ILE A O 1
ATOM 629 N N . ALA A 1 77 ? 10.344 -1.094 -3.896 1.00 93.44 77 ALA A N 1
ATOM 630 C CA . ALA A 1 77 ? 9.671 0.173 -4.165 1.00 93.44 77 ALA A CA 1
ATOM 631 C C . ALA A 1 77 ? 8.324 0.282 -3.435 1.00 93.44 77 ALA A C 1
ATOM 633 O O . ALA A 1 77 ? 8.086 1.287 -2.775 1.00 93.44 77 ALA A O 1
ATOM 634 N N . VAL A 1 78 ? 7.480 -0.758 -3.481 1.00 93.88 78 VAL A N 1
ATOM 635 C CA . VAL A 1 78 ? 6.200 -0.785 -2.746 1.00 93.88 78 VAL A CA 1
ATOM 636 C C . VAL A 1 78 ? 6.440 -0.603 -1.246 1.00 93.88 78 VAL A C 1
ATOM 638 O O . VAL A 1 78 ? 5.905 0.327 -0.645 1.00 93.88 78 VAL A O 1
ATOM 641 N N . LEU A 1 79 ? 7.280 -1.454 -0.645 1.00 93.88 79 LEU A N 1
ATOM 642 C CA . LEU A 1 79 ? 7.564 -1.419 0.793 1.00 93.88 79 LEU A CA 1
ATOM 643 C C . LEU A 1 79 ? 8.267 -0.122 1.210 1.00 93.88 79 LEU A C 1
ATOM 645 O O . LEU A 1 79 ? 7.958 0.442 2.257 1.00 93.88 79 LEU A O 1
ATOM 649 N N . GLY A 1 80 ? 9.184 0.372 0.379 1.00 95.25 80 GLY A N 1
ATOM 650 C CA . GLY A 1 80 ? 9.898 1.623 0.592 1.00 95.25 80 GLY A CA 1
ATOM 651 C C . GLY A 1 80 ? 8.954 2.820 0.592 1.00 95.25 80 GLY A C 1
ATOM 652 O O . GLY A 1 80 ? 9.034 3.655 1.490 1.00 95.25 80 GLY A O 1
ATOM 653 N N . THR A 1 81 ? 8.009 2.883 -0.351 1.00 95.12 81 THR A N 1
ATOM 654 C CA . THR A 1 81 ? 6.980 3.929 -0.353 1.00 95.12 81 THR A CA 1
ATOM 655 C C . THR A 1 81 ? 6.053 3.810 0.852 1.00 95.12 81 THR A C 1
ATOM 657 O O . THR A 1 81 ? 5.734 4.832 1.453 1.00 95.12 81 THR A O 1
ATOM 660 N N . MET A 1 82 ? 5.668 2.595 1.254 1.00 94.12 82 MET A N 1
ATOM 661 C CA . MET A 1 82 ? 4.849 2.391 2.454 1.00 94.12 82 MET A CA 1
ATOM 662 C C . MET A 1 82 ? 5.553 2.900 3.720 1.00 94.12 82 MET A C 1
ATOM 664 O O . MET A 1 82 ? 4.978 3.677 4.480 1.00 94.12 82 MET A O 1
ATOM 668 N N . ALA A 1 83 ? 6.819 2.523 3.916 1.00 94.00 83 ALA A N 1
ATOM 669 C CA . ALA A 1 83 ? 7.623 2.968 5.052 1.00 94.00 83 ALA A CA 1
ATOM 670 C C . ALA A 1 83 ? 7.854 4.487 5.039 1.00 94.00 83 ALA A C 1
ATOM 672 O O . ALA A 1 83 ? 7.754 5.142 6.078 1.00 94.00 83 ALA A O 1
ATOM 673 N N . LEU A 1 84 ? 8.125 5.060 3.862 1.00 94.62 84 LEU A N 1
ATOM 674 C CA . LEU A 1 84 ? 8.298 6.501 3.697 1.00 94.62 84 LEU A CA 1
ATOM 675 C C . LEU A 1 84 ? 7.005 7.259 4.020 1.00 94.62 84 LEU A C 1
ATOM 677 O O . LEU A 1 84 ? 7.046 8.263 4.728 1.00 94.62 84 LEU A O 1
ATOM 681 N N . PHE A 1 85 ? 5.862 6.774 3.537 1.00 93.56 85 PHE A N 1
ATOM 682 C CA . PHE A 1 85 ? 4.561 7.368 3.825 1.00 93.56 85 PHE A CA 1
ATOM 683 C C . PHE A 1 85 ? 4.252 7.331 5.324 1.00 93.56 85 PHE A C 1
ATOM 685 O O . PHE A 1 85 ? 3.896 8.357 5.899 1.00 93.56 85 PHE A O 1
ATOM 692 N N . GLU A 1 86 ? 4.451 6.188 5.982 1.00 91.56 86 GLU A N 1
ATOM 693 C CA . GLU A 1 86 ? 4.249 6.055 7.429 1.00 91.56 86 GLU A CA 1
ATOM 694 C C . GLU A 1 86 ? 5.166 7.011 8.217 1.00 91.56 86 GLU A C 1
ATOM 696 O O . GLU A 1 86 ? 4.739 7.652 9.178 1.00 91.56 86 GLU A O 1
ATOM 701 N N . TRP A 1 87 ? 6.418 7.178 7.780 1.00 91.88 87 TRP A N 1
ATOM 702 C CA . TRP A 1 87 ? 7.358 8.108 8.406 1.00 91.88 87 TRP A CA 1
ATOM 703 C C . TRP A 1 87 ? 6.950 9.582 8.239 1.00 91.88 87 TRP A C 1
ATOM 705 O O . TRP A 1 87 ? 7.092 10.360 9.185 1.00 91.88 87 TRP A O 1
ATOM 715 N N . LEU A 1 88 ? 6.436 9.965 7.065 1.00 90.69 88 LEU A N 1
ATOM 716 C CA . LEU A 1 88 ? 6.061 11.348 6.738 1.00 90.69 88 LEU A CA 1
ATOM 717 C C . LEU A 1 88 ? 4.680 11.757 7.274 1.00 90.69 88 LEU A C 1
ATOM 719 O O . LEU A 1 88 ? 4.505 12.889 7.751 1.00 90.69 88 LEU A O 1
ATOM 723 N N . VAL A 1 89 ? 3.706 10.854 7.146 1.00 86.81 89 VAL A N 1
ATOM 724 C CA . VAL A 1 89 ? 2.271 11.088 7.364 1.00 86.81 89 VAL A CA 1
ATOM 725 C C . VAL A 1 89 ? 1.778 10.335 8.595 1.00 86.81 89 VAL A C 1
ATOM 727 O O . VAL A 1 89 ? 1.164 10.948 9.466 1.00 86.81 89 VAL A O 1
ATOM 730 N N . GLY A 1 90 ? 2.108 9.045 8.708 1.00 72.94 90 GLY A N 1
ATOM 731 C CA . GLY A 1 90 ? 1.592 8.150 9.754 1.00 72.94 90 GLY A CA 1
ATOM 732 C C . GLY A 1 90 ? 1.886 8.620 11.181 1.00 72.94 90 GLY A C 1
ATOM 733 O O . GLY A 1 90 ? 1.037 8.508 12.056 1.00 72.94 90 GLY A O 1
ATOM 734 N N . LYS A 1 91 ? 3.025 9.285 11.420 1.00 63.66 91 LYS A N 1
ATOM 735 C CA . LYS A 1 91 ? 3.333 9.896 12.732 1.00 63.66 91 LYS A CA 1
ATOM 736 C C . LYS A 1 91 ? 2.362 11.000 13.178 1.00 63.66 91 LYS A C 1
ATOM 738 O O . LYS A 1 91 ? 2.412 11.396 14.340 1.00 63.66 91 LYS A O 1
ATOM 743 N N . ARG A 1 92 ? 1.547 11.550 12.274 1.00 57.50 92 ARG A N 1
ATOM 744 C CA . ARG A 1 92 ? 0.617 12.659 12.557 1.00 57.50 92 ARG A CA 1
ATOM 745 C C . ARG A 1 92 ? -0.847 12.238 12.608 1.00 57.50 92 ARG A C 1
ATOM 747 O O . ARG A 1 92 ? -1.672 13.052 13.014 1.00 57.50 92 ARG A O 1
ATOM 754 N N . VAL A 1 93 ? -1.160 11.023 12.160 1.00 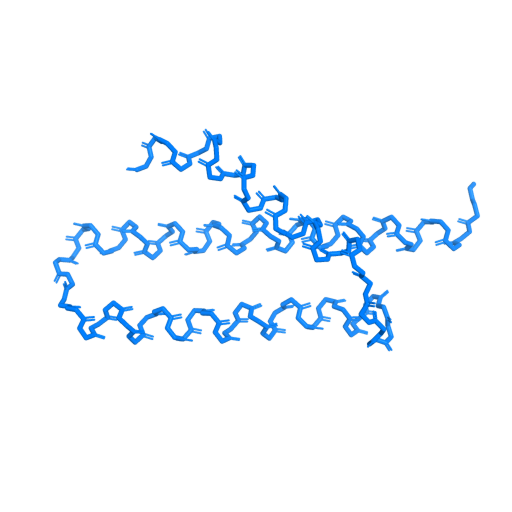54.44 93 VAL A N 1
ATOM 755 C CA . VAL A 1 93 ? -2.515 10.467 12.115 1.00 54.44 93 VAL A CA 1
ATOM 756 C C . VAL A 1 93 ? -2.710 9.639 13.362 1.00 54.44 93 VAL A C 1
ATOM 758 O O . VAL A 1 93 ? -3.555 10.025 14.195 1.00 54.44 93 VAL A O 1
#